Protein AF-A0A9D1HCM2-F1 (afdb_monomer_lite)

Structure (mmCIF, N/CA/C/O backbone):
data_AF-A0A9D1HCM2-F1
#
_entry.id   AF-A0A9D1HCM2-F1
#
loop_
_atom_site.group_PDB
_atom_site.id
_atom_site.type_symbol
_atom_site.label_atom_id
_atom_site.label_alt_id
_atom_site.label_comp_id
_atom_site.label_asym_id
_atom_site.label_entity_id
_atom_site.label_seq_id
_atom_site.pdbx_PDB_ins_code
_atom_site.Cartn_x
_atom_site.Cartn_y
_atom_site.Cartn_z
_atom_site.occupancy
_atom_site.B_iso_or_equiv
_atom_site.auth_seq_id
_atom_site.auth_comp_id
_atom_site.auth_asym_id
_atom_site.auth_atom_id
_atom_site.pdbx_PDB_model_num
ATOM 1 N N . LEU A 1 1 ? 2.319 -46.408 23.950 1.00 50.16 1 LEU A N 1
ATOM 2 C CA . LEU A 1 1 ? 2.926 -45.107 23.582 1.00 50.16 1 LEU A CA 1
ATOM 3 C C . LEU A 1 1 ? 2.874 -44.961 22.065 1.00 50.16 1 LEU A C 1
ATOM 5 O O . LEU A 1 1 ? 3.369 -45.848 21.384 1.00 50.16 1 LEU A O 1
ATOM 9 N N . GLY A 1 2 ? 2.248 -43.904 21.542 1.00 68.56 2 GLY A N 1
ATOM 10 C CA . GLY A 1 2 ? 2.182 -43.643 20.098 1.00 68.56 2 GLY A CA 1
ATOM 11 C C . GLY A 1 2 ? 3.423 -42.902 19.593 1.00 68.56 2 GLY A C 1
ATOM 12 O O . GLY A 1 2 ? 3.904 -41.981 20.250 1.00 68.56 2 GLY A O 1
ATOM 13 N N . TYR A 1 3 ? 3.945 -43.305 18.435 1.00 71.31 3 TYR A N 1
ATOM 14 C CA . TYR A 1 3 ? 5.048 -42.627 17.755 1.00 71.31 3 TYR A CA 1
ATOM 15 C C . TYR A 1 3 ? 4.505 -41.411 16.993 1.00 71.31 3 TYR A C 1
ATOM 17 O O . TYR A 1 3 ? 3.737 -41.570 16.046 1.00 71.31 3 TYR A O 1
ATOM 25 N N . LEU A 1 4 ? 4.888 -40.196 17.400 1.00 71.75 4 LEU A N 1
ATOM 26 C CA . LEU A 1 4 ? 4.593 -38.984 16.636 1.00 71.75 4 LEU A CA 1
ATOM 27 C C . LEU A 1 4 ? 5.603 -38.894 15.477 1.00 71.75 4 LEU A C 1
ATOM 29 O O . LEU A 1 4 ? 6.801 -38.754 15.748 1.00 71.75 4 LEU A O 1
ATOM 33 N N . PRO A 1 5 ? 5.178 -38.982 14.202 1.00 68.19 5 PRO A N 1
ATOM 34 C CA . PRO A 1 5 ? 6.097 -38.867 13.079 1.00 68.19 5 PRO A CA 1
ATOM 35 C C . PRO A 1 5 ? 6.820 -37.520 13.154 1.00 68.19 5 PRO A C 1
ATOM 37 O O . PRO A 1 5 ? 6.193 -36.459 13.168 1.00 68.19 5 PRO A O 1
ATOM 40 N N . LYS A 1 6 ? 8.156 -37.562 13.243 1.00 65.56 6 LYS A N 1
ATOM 41 C CA . LYS A 1 6 ? 8.997 -36.361 13.262 1.00 65.56 6 LYS A CA 1
ATOM 42 C C . LYS A 1 6 ? 8.768 -35.614 11.951 1.00 65.56 6 LYS A C 1
ATOM 44 O O . LYS A 1 6 ? 9.211 -36.066 10.898 1.00 65.56 6 LYS A O 1
ATOM 49 N N . GLY A 1 7 ? 8.030 -34.505 12.033 1.00 62.00 7 GLY A N 1
ATOM 50 C CA . GLY A 1 7 ? 7.625 -33.702 10.886 1.00 62.00 7 GLY A CA 1
ATOM 51 C C . GLY A 1 7 ? 8.799 -33.427 9.952 1.00 62.00 7 GLY A C 1
ATOM 52 O O . GLY A 1 7 ? 9.907 -33.121 10.400 1.00 62.00 7 GLY A O 1
ATOM 53 N N . THR A 1 8 ? 8.554 -33.567 8.650 1.00 65.06 8 THR A N 1
ATOM 54 C CA . THR A 1 8 ? 9.512 -33.264 7.582 1.00 65.06 8 THR A CA 1
ATOM 55 C C . THR A 1 8 ? 10.259 -31.971 7.904 1.00 65.06 8 THR A C 1
ATOM 57 O O . THR A 1 8 ? 9.619 -30.929 8.083 1.00 65.06 8 THR A O 1
ATOM 60 N N . LYS A 1 9 ? 11.597 -32.018 7.989 1.00 68.56 9 LYS A N 1
ATOM 61 C CA . LYS A 1 9 ? 12.428 -30.821 8.177 1.00 68.56 9 LYS A CA 1
ATOM 62 C C . LYS A 1 9 ? 12.146 -29.863 7.016 1.00 68.56 9 LYS A C 1
ATOM 64 O O . LYS A 1 9 ? 12.679 -30.054 5.924 1.00 68.56 9 LYS A O 1
ATOM 69 N N . ARG A 1 10 ? 11.290 -28.857 7.228 1.00 69.56 10 ARG A N 1
ATOM 70 C CA . ARG A 1 10 ? 11.060 -27.792 6.246 1.00 69.56 10 ARG A CA 1
ATOM 71 C C . ARG A 1 10 ? 12.404 -27.117 5.997 1.00 69.56 10 ARG A C 1
ATOM 73 O O . ARG A 1 10 ? 12.956 -26.499 6.903 1.00 69.56 10 ARG A O 1
ATOM 80 N N . ARG A 1 11 ? 12.945 -27.268 4.789 1.00 72.62 11 ARG A N 1
ATOM 81 C CA . ARG A 1 11 ? 14.130 -26.523 4.365 1.00 72.62 11 ARG A CA 1
ATOM 82 C C . ARG A 1 11 ? 13.658 -25.119 3.987 1.00 72.62 11 ARG A C 1
ATOM 84 O O . ARG A 1 11 ? 12.835 -25.006 3.079 1.00 72.62 11 ARG A O 1
ATOM 91 N N . PRO A 1 12 ? 14.082 -24.065 4.699 1.00 79.12 12 PRO A N 1
ATOM 92 C CA . PRO A 1 12 ? 13.717 -22.712 4.311 1.00 79.12 12 PRO A CA 1
ATOM 93 C C . PRO A 1 12 ? 14.314 -22.392 2.935 1.00 79.12 12 PRO A C 1
ATOM 95 O O . PRO A 1 12 ? 15.379 -22.898 2.586 1.00 79.12 12 PRO A O 1
ATOM 98 N N . LEU A 1 13 ? 13.639 -21.529 2.171 1.00 85.81 13 LEU A N 1
ATOM 99 C CA . LEU A 1 13 ? 14.184 -20.982 0.926 1.00 85.81 13 LEU A CA 1
ATOM 100 C C . LEU A 1 13 ? 15.538 -20.296 1.184 1.00 85.81 13 LEU A C 1
ATOM 102 O O . LEU A 1 13 ? 15.731 -19.694 2.251 1.00 85.81 13 LEU A O 1
ATOM 106 N N . SER A 1 14 ? 16.444 -20.357 0.202 1.00 91.25 14 SER A N 1
ATOM 107 C CA . SER A 1 14 ? 17.706 -19.609 0.241 1.00 91.25 14 SER A CA 1
ATOM 108 C C . SER A 1 14 ? 17.443 -18.095 0.316 1.00 91.25 14 SER A C 1
ATOM 110 O O . SER A 1 14 ? 16.355 -17.645 -0.065 1.00 91.25 14 SER A O 1
ATOM 112 N N . PRO A 1 15 ? 18.398 -17.291 0.824 1.00 93.81 15 PRO A N 1
ATOM 113 C CA . PRO A 1 15 ? 18.263 -15.834 0.865 1.00 93.81 15 PRO A CA 1
ATOM 114 C C . PRO A 1 15 ? 17.874 -15.225 -0.491 1.00 93.81 15 PRO A C 1
ATOM 116 O O . PRO A 1 15 ? 16.867 -14.516 -0.557 1.00 93.81 15 PRO A O 1
ATOM 119 N N . ASP A 1 16 ? 18.576 -15.608 -1.560 1.00 94.06 16 ASP A N 1
ATOM 120 C CA . ASP A 1 16 ? 18.334 -15.125 -2.927 1.00 94.06 16 ASP A CA 1
ATOM 121 C C . ASP A 1 16 ? 16.929 -15.486 -3.414 1.00 94.06 16 ASP A C 1
ATOM 123 O O . ASP A 1 16 ? 16.197 -14.654 -3.948 1.00 94.06 16 ASP A O 1
ATOM 127 N N . MET A 1 17 ? 16.488 -16.719 -3.147 1.00 93.69 17 MET A N 1
ATOM 128 C CA . MET A 1 17 ? 15.160 -17.176 -3.551 1.00 93.69 17 MET A CA 1
ATOM 129 C C . M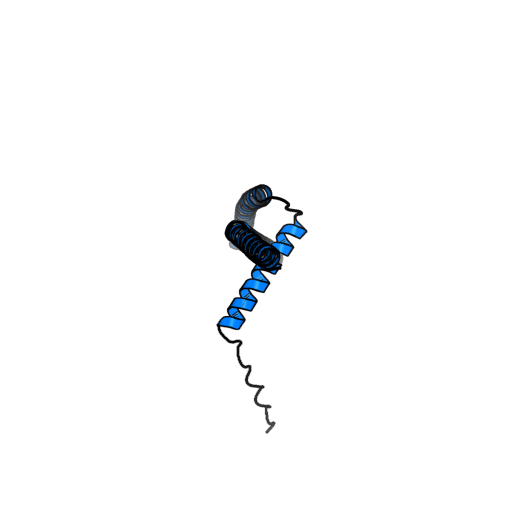ET A 1 17 ? 14.047 -16.436 -2.797 1.00 93.69 17 MET A C 1
ATOM 131 O O . MET A 1 17 ? 13.007 -16.112 -3.369 1.00 93.69 17 MET A O 1
ATOM 135 N N . LYS A 1 18 ? 14.260 -16.105 -1.516 1.00 94.12 18 LYS A N 1
ATOM 136 C CA . LYS A 1 18 ? 13.321 -15.263 -0.754 1.00 94.12 18 LYS A CA 1
ATOM 137 C C . LYS A 1 18 ? 13.247 -13.846 -1.307 1.00 94.12 18 LYS A C 1
ATOM 139 O O . LYS A 1 18 ? 12.205 -13.208 -1.181 1.00 94.12 18 LYS A O 1
ATOM 144 N N . GLU A 1 19 ? 14.351 -13.308 -1.807 1.00 95.38 19 GLU A N 1
ATOM 145 C CA . GLU A 1 19 ? 14.385 -11.976 -2.407 1.00 95.38 19 GLU A CA 1
ATOM 146 C C . GLU A 1 19 ? 13.686 -11.951 -3.765 1.00 95.38 19 GLU A C 1
ATOM 148 O O . GLU A 1 19 ? 12.816 -11.106 -3.978 1.00 95.38 19 GLU A O 1
ATOM 153 N N . ALA A 1 20 ? 13.954 -12.942 -4.618 1.00 95.38 20 ALA A N 1
ATOM 154 C CA . ALA A 1 20 ? 13.233 -13.131 -5.873 1.00 95.38 20 ALA A CA 1
ATOM 155 C C . ALA A 1 20 ? 11.718 -13.240 -5.637 1.00 95.38 20 ALA A C 1
ATOM 157 O O . ALA A 1 20 ? 10.935 -12.542 -6.282 1.00 95.38 20 ALA A O 1
ATOM 158 N N . TRP A 1 21 ? 11.298 -14.033 -4.644 1.00 95.44 21 TRP A N 1
ATOM 159 C CA . TRP A 1 21 ? 9.885 -14.149 -4.277 1.00 95.44 21 TRP A CA 1
ATOM 160 C C . TRP A 1 21 ? 9.283 -12.819 -3.801 1.00 95.44 21 TRP A C 1
ATOM 162 O O . TRP A 1 21 ? 8.188 -12.449 -4.217 1.00 95.44 21 TRP A O 1
ATOM 172 N N . ARG A 1 22 ? 10.008 -12.057 -2.968 1.00 95.06 22 ARG A N 1
ATOM 173 C CA . ARG A 1 22 ? 9.581 -10.717 -2.525 1.00 95.06 22 ARG A CA 1
ATOM 174 C C . ARG A 1 22 ? 9.411 -9.753 -3.699 1.00 95.06 22 ARG A C 1
ATOM 176 O O . ARG A 1 22 ? 8.456 -8.978 -3.695 1.00 95.06 22 ARG A O 1
ATOM 183 N N . ARG A 1 23 ? 10.302 -9.810 -4.695 1.00 94.50 23 ARG A N 1
ATOM 184 C CA . ARG A 1 23 ? 10.201 -8.999 -5.918 1.00 94.50 23 ARG A CA 1
ATOM 185 C C . ARG A 1 23 ? 8.947 -9.363 -6.711 1.00 94.50 23 ARG A C 1
ATOM 187 O O . ARG A 1 23 ? 8.189 -8.467 -7.064 1.00 94.50 23 ARG A O 1
ATOM 194 N N . ILE A 1 24 ? 8.691 -10.657 -6.916 1.00 96.44 24 ILE A N 1
ATOM 195 C CA . ILE A 1 24 ? 7.494 -11.147 -7.621 1.00 96.44 24 ILE A CA 1
ATOM 196 C C . ILE A 1 24 ? 6.215 -10.698 -6.911 1.00 96.44 24 IL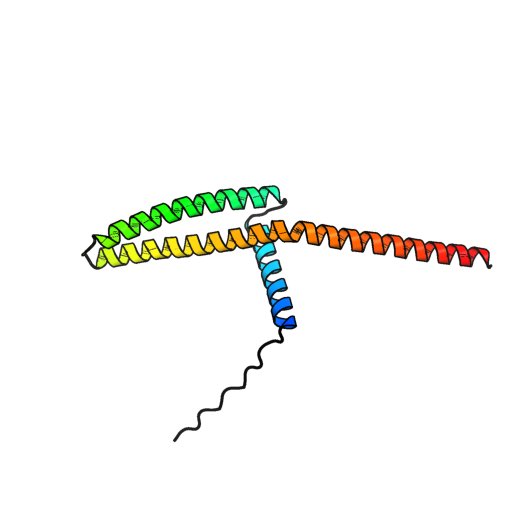E A C 1
ATOM 198 O O . ILE A 1 24 ? 5.305 -10.184 -7.563 1.00 96.44 24 ILE A O 1
ATOM 202 N N . GLU A 1 25 ? 6.142 -10.853 -5.587 1.00 96.38 25 GLU A N 1
ATOM 203 C CA . GLU A 1 25 ? 4.957 -10.449 -4.824 1.00 96.38 25 GLU A CA 1
ATOM 204 C C . GLU A 1 25 ? 4.744 -8.933 -4.906 1.00 96.38 25 GLU A C 1
ATOM 206 O O . GLU A 1 25 ? 3.641 -8.491 -5.216 1.00 96.38 25 GLU A O 1
ATOM 211 N N . ARG A 1 26 ? 5.806 -8.131 -4.726 1.00 95.81 26 ARG A N 1
ATOM 212 C CA . ARG A 1 26 ? 5.737 -6.665 -4.853 1.00 95.81 26 ARG A CA 1
ATOM 213 C C . ARG A 1 26 ? 5.206 -6.256 -6.226 1.00 95.81 26 ARG A C 1
ATOM 215 O O . ARG A 1 26 ? 4.246 -5.494 -6.292 1.00 95.81 26 ARG A O 1
ATOM 222 N N . THR A 1 27 ? 5.778 -6.785 -7.307 1.00 95.94 27 THR A N 1
ATOM 223 C CA . THR A 1 27 ? 5.329 -6.473 -8.673 1.00 95.94 27 THR A CA 1
ATOM 224 C C . THR A 1 27 ? 3.887 -6.927 -8.911 1.00 95.94 27 THR A C 1
ATOM 226 O O . THR A 1 27 ? 3.097 -6.197 -9.505 1.00 95.94 27 THR A O 1
ATOM 229 N N . SER A 1 28 ? 3.497 -8.088 -8.383 1.00 97.62 28 SER A N 1
ATOM 230 C CA . SER A 1 28 ? 2.120 -8.585 -8.481 1.00 97.62 28 SER A CA 1
ATOM 231 C C . SER A 1 28 ? 1.125 -7.673 -7.759 1.00 97.62 28 SER A C 1
ATOM 233 O O . SER A 1 28 ? 0.057 -7.376 -8.292 1.00 97.62 28 SER A O 1
ATOM 235 N N . GLU A 1 29 ? 1.460 -7.200 -6.558 1.00 97.50 29 GLU A N 1
ATOM 236 C CA . GLU A 1 29 ? 0.628 -6.253 -5.811 1.00 97.50 29 GLU A CA 1
ATOM 237 C C . GLU A 1 29 ? 0.491 -4.913 -6.539 1.00 97.50 29 GLU A C 1
ATOM 239 O O . GLU A 1 29 ? -0.610 -4.369 -6.607 1.00 97.50 29 GLU A O 1
ATOM 244 N N . GLN A 1 30 ? 1.575 -4.409 -7.129 1.00 97.38 30 GLN A N 1
ATOM 245 C CA . GLN A 1 30 ? 1.562 -3.182 -7.926 1.00 97.38 30 GLN A CA 1
ATOM 246 C C . GLN A 1 30 ? 0.643 -3.302 -9.141 1.00 97.38 30 GLN A C 1
ATOM 248 O O . GLN A 1 30 ? -0.213 -2.445 -9.348 1.00 97.38 30 GLN A O 1
ATOM 253 N N . ILE A 1 31 ? 0.755 -4.394 -9.903 1.00 96.62 31 ILE A N 1
ATOM 254 C CA . ILE A 1 31 ? -0.108 -4.653 -11.064 1.00 96.62 31 ILE A CA 1
ATOM 255 C C . ILE A 1 31 ? -1.575 -4.757 -10.635 1.00 96.62 31 ILE A C 1
ATOM 257 O O . ILE A 1 31 ? -2.449 -4.170 -11.273 1.00 96.62 31 ILE A O 1
ATOM 261 N N . ARG A 1 32 ? -1.861 -5.455 -9.527 1.00 97.62 32 ARG A N 1
ATOM 262 C CA . ARG A 1 32 ? -3.223 -5.550 -8.977 1.00 97.62 32 ARG A CA 1
ATOM 263 C C . ARG A 1 32 ? -3.778 -4.180 -8.593 1.00 97.62 32 ARG A C 1
ATOM 265 O O . ARG A 1 32 ? -4.946 -3.927 -8.869 1.00 97.62 32 ARG A O 1
ATOM 272 N N . LEU A 1 33 ? -2.971 -3.311 -7.982 1.00 97.50 33 LEU A N 1
ATOM 273 C CA . LEU A 1 33 ? -3.382 -1.951 -7.623 1.00 97.50 33 LEU A CA 1
ATOM 274 C C . LEU A 1 33 ? -3.720 -1.130 -8.874 1.00 97.50 33 LEU A C 1
ATOM 276 O O . LEU A 1 33 ? -4.807 -0.561 -8.954 1.00 97.50 33 LEU A O 1
ATOM 280 N N . LEU A 1 34 ? -2.814 -1.113 -9.859 1.00 96.69 34 LEU A N 1
ATOM 281 C CA . LEU A 1 34 ? -3.009 -0.404 -11.128 1.00 96.69 34 LEU A CA 1
ATOM 282 C C . LEU A 1 34 ? -4.280 -0.876 -11.838 1.00 96.69 34 LEU A C 1
ATOM 284 O O . LEU A 1 34 ? -5.092 -0.056 -12.254 1.00 96.69 34 LEU A O 1
ATOM 288 N N . SER A 1 35 ? -4.483 -2.193 -11.916 1.00 97.12 35 SER A N 1
ATOM 289 C CA . SER A 1 35 ? -5.657 -2.795 -12.551 1.00 97.12 35 SER A CA 1
ATOM 290 C C . SER A 1 35 ? -6.952 -2.488 -11.796 1.00 97.12 35 SER A C 1
ATOM 292 O O . SER A 1 35 ? -7.937 -2.105 -12.420 1.00 97.12 35 SER A O 1
ATOM 294 N N . ARG A 1 36 ? -6.954 -2.602 -10.461 1.00 96.62 36 ARG A N 1
ATOM 295 C CA . ARG A 1 36 ? -8.138 -2.356 -9.623 1.00 96.62 36 ARG A CA 1
ATOM 296 C C . ARG A 1 36 ? -8.682 -0.938 -9.788 1.00 96.62 36 ARG A C 1
ATOM 298 O O . ARG A 1 36 ? -9.896 -0.761 -9.781 1.00 96.62 36 ARG A O 1
ATOM 305 N N . TYR A 1 37 ? -7.797 0.049 -9.888 1.00 95.94 37 TYR A N 1
ATOM 306 C CA . TYR A 1 37 ? -8.177 1.460 -9.971 1.00 95.94 37 TYR A CA 1
ATOM 307 C C . TYR A 1 37 ? -8.075 2.050 -11.384 1.00 95.94 37 TYR A C 1
ATOM 309 O O . TYR A 1 37 ? -8.411 3.216 -11.573 1.00 95.94 37 TYR A O 1
ATOM 317 N N . GLY A 1 38 ? -7.637 1.265 -12.373 1.00 95.19 38 GLY A N 1
ATOM 318 C CA . GLY A 1 38 ? -7.506 1.706 -13.764 1.00 95.19 38 GLY A CA 1
ATOM 319 C C . GLY A 1 38 ? -6.474 2.819 -13.960 1.00 95.19 38 GLY A C 1
ATOM 320 O O . GLY A 1 38 ? -6.691 3.723 -14.765 1.00 95.19 38 GLY A O 1
ATOM 321 N N . PHE A 1 39 ? -5.375 2.798 -13.204 1.00 95.06 39 PHE A N 1
ATOM 322 C CA . PHE A 1 39 ? -4.341 3.828 -13.307 1.00 95.06 39 PHE A CA 1
ATOM 323 C C . PHE A 1 39 ? -3.505 3.644 -14.577 1.00 95.06 39 PHE A C 1
ATOM 325 O O . PHE A 1 39 ? -2.869 2.607 -14.758 1.00 95.06 39 PHE A O 1
ATOM 332 N N . ASN A 1 40 ? -3.461 4.684 -15.413 1.00 91.50 40 ASN A N 1
ATOM 333 C CA . ASN A 1 40 ? -2.682 4.701 -16.659 1.00 91.50 40 ASN A CA 1
ATOM 334 C C . ASN A 1 40 ? -1.423 5.581 -16.570 1.00 91.50 40 ASN A C 1
ATOM 336 O O . ASN A 1 40 ? -0.557 5.527 -17.441 1.00 91.50 40 ASN A O 1
ATOM 340 N N . ASP A 1 41 ? -1.313 6.397 -15.525 1.00 94.38 41 ASP A N 1
ATOM 341 C CA . ASP A 1 41 ? -0.271 7.400 -15.347 1.00 94.38 41 ASP A CA 1
ATOM 342 C C . ASP A 1 41 ? 0.140 7.531 -13.873 1.00 94.38 41 ASP A C 1
ATOM 344 O O . ASP A 1 41 ? -0.612 7.196 -12.955 1.00 94.38 41 ASP A O 1
ATOM 348 N N . LEU A 1 42 ? 1.353 8.042 -13.643 1.00 95.50 42 LEU A N 1
ATOM 349 C CA . LEU A 1 42 ? 1.903 8.196 -12.292 1.00 95.50 42 LEU A CA 1
ATOM 350 C C . LEU A 1 42 ? 1.191 9.288 -11.484 1.00 95.50 42 LEU A C 1
ATOM 352 O O . LEU A 1 42 ? 1.048 9.138 -10.273 1.00 95.50 42 LEU A O 1
ATOM 356 N N . ALA A 1 43 ? 0.684 10.340 -12.133 1.00 96.56 43 ALA A N 1
ATOM 357 C CA . ALA A 1 43 ? -0.011 11.418 -11.435 1.00 96.56 43 ALA A CA 1
ATOM 358 C C . ALA A 1 43 ? -1.342 10.935 -10.835 1.00 96.56 43 ALA A C 1
ATOM 360 O O . ALA A 1 43 ? -1.715 11.342 -9.734 1.00 96.56 43 ALA A O 1
ATOM 361 N N . SER A 1 44 ? -2.044 10.017 -11.504 1.00 97.06 44 SER A N 1
ATOM 362 C CA . SER A 1 44 ? -3.213 9.339 -10.929 1.00 97.06 44 SER A CA 1
ATOM 363 C C . SER A 1 44 ? -2.867 8.529 -9.676 1.00 97.06 44 SER A C 1
ATOM 365 O O . SER A 1 44 ? -3.619 8.566 -8.700 1.00 97.06 44 SER A O 1
ATOM 367 N N . VAL A 1 45 ? -1.712 7.856 -9.657 1.00 97.56 45 VAL A N 1
ATOM 368 C CA . VAL A 1 45 ? -1.232 7.118 -8.475 1.00 97.56 45 VAL A CA 1
ATOM 369 C C . VAL A 1 45 ? -0.897 8.076 -7.326 1.00 97.56 45 VAL A C 1
ATOM 371 O O . VAL A 1 45 ? -1.267 7.816 -6.182 1.00 97.56 45 VAL A O 1
ATOM 374 N N . GLU A 1 46 ? -0.257 9.210 -7.611 1.00 97.81 46 GLU A N 1
ATOM 375 C CA . GLU A 1 46 ? 0.032 10.248 -6.610 1.00 97.81 46 GLU A CA 1
ATOM 376 C C . GLU A 1 46 ? -1.248 10.830 -6.001 1.00 97.81 46 GLU A C 1
ATOM 378 O O . GLU A 1 46 ? -1.392 10.873 -4.777 1.00 97.81 46 GLU A O 1
ATOM 383 N N . LYS A 1 47 ? -2.222 11.205 -6.840 1.00 97.81 47 LYS A N 1
ATOM 384 C CA . LYS A 1 47 ? -3.537 11.688 -6.384 1.00 97.81 47 LYS A CA 1
ATOM 385 C C . LYS A 1 47 ? -4.250 10.652 -5.521 1.00 97.81 47 LYS A C 1
ATOM 387 O O . LYS A 1 47 ? -4.847 11.001 -4.501 1.00 97.81 47 LYS A O 1
ATOM 392 N N . PHE A 1 48 ? -4.171 9.378 -5.904 1.00 97.94 48 PHE A N 1
ATOM 393 C CA . PHE A 1 48 ? -4.716 8.288 -5.106 1.00 97.94 48 PHE A CA 1
ATOM 394 C C . PHE A 1 48 ? -4.078 8.236 -3.717 1.00 97.94 48 PHE A C 1
ATOM 396 O O . PHE A 1 48 ? -4.818 8.194 -2.735 1.00 97.94 48 PHE A O 1
ATOM 403 N N . ILE A 1 49 ? -2.745 8.295 -3.624 1.00 98.12 49 ILE A N 1
ATOM 404 C CA . ILE A 1 49 ? -2.021 8.276 -2.344 1.00 98.12 49 ILE A CA 1
ATOM 405 C C . ILE A 1 49 ? -2.487 9.418 -1.441 1.00 98.12 49 ILE A C 1
ATOM 407 O O . ILE A 1 49 ? -2.860 9.154 -0.300 1.00 98.12 49 ILE A O 1
ATOM 411 N N . VAL A 1 50 ? -2.546 10.649 -1.961 1.00 98.12 50 VAL A N 1
ATOM 412 C CA . VAL A 1 50 ? -3.017 11.823 -1.204 1.00 98.12 50 VAL A CA 1
ATOM 413 C C . VAL A 1 50 ? -4.439 11.593 -0.685 1.00 98.12 50 VAL A C 1
ATOM 415 O O . VAL A 1 50 ? -4.691 11.681 0.515 1.00 98.12 50 VAL A O 1
ATOM 418 N N . SER A 1 51 ? -5.357 11.178 -1.563 1.00 97.75 51 SER A N 1
ATOM 419 C CA . SER A 1 51 ? -6.749 10.917 -1.175 1.00 97.75 51 SER A CA 1
ATOM 420 C C . SER A 1 51 ? -6.894 9.776 -0.156 1.00 97.75 51 SER A C 1
ATOM 422 O O . SER A 1 51 ? -7.822 9.761 0.655 1.00 97.75 51 SER A O 1
ATOM 424 N N . ALA A 1 52 ? -6.004 8.784 -0.205 1.00 97.56 52 ALA A N 1
ATOM 425 C CA . ALA A 1 52 ? -6.001 7.654 0.709 1.00 97.56 52 ALA A CA 1
ATOM 426 C C . ALA A 1 52 ? -5.431 8.044 2.081 1.00 97.56 52 ALA A C 1
ATOM 428 O O . ALA A 1 52 ? -5.959 7.584 3.095 1.00 97.56 52 ALA A O 1
ATOM 429 N N . ASP A 1 53 ? -4.419 8.913 2.126 1.00 98.00 53 ASP A N 1
ATOM 430 C CA . ASP A 1 53 ? -3.891 9.489 3.367 1.00 98.00 53 ASP A CA 1
ATOM 431 C C . ASP A 1 53 ? -4.966 10.346 4.073 1.00 98.00 53 ASP A C 1
ATOM 433 O O . ASP A 1 53 ? -5.197 10.171 5.275 1.00 98.00 53 ASP A O 1
ATOM 437 N N . ASP A 1 54 ? -5.735 11.152 3.330 1.00 98.12 54 ASP A N 1
ATOM 438 C CA . ASP A 1 54 ? -6.878 11.905 3.878 1.00 98.12 54 ASP A CA 1
ATOM 439 C C . ASP A 1 54 ? -7.950 10.975 4.472 1.00 98.12 54 ASP A C 1
ATOM 441 O O . ASP A 1 54 ? -8.453 11.187 5.583 1.00 98.12 54 ASP A O 1
ATOM 445 N N . LYS A 1 55 ? -8.270 9.879 3.769 1.00 98.06 55 LYS A N 1
ATOM 446 C CA . LYS A 1 55 ? -9.188 8.842 4.273 1.00 98.06 55 LYS A CA 1
ATOM 447 C C . LYS A 1 55 ? -8.653 8.173 5.537 1.00 98.06 55 LYS A C 1
ATOM 449 O O . LYS A 1 55 ? -9.427 7.920 6.460 1.00 98.06 55 LYS A O 1
ATOM 454 N N . ILE A 1 56 ? -7.349 7.899 5.618 1.00 98.25 56 ILE A N 1
ATOM 455 C CA . ILE A 1 56 ? -6.720 7.361 6.833 1.00 98.25 56 ILE A CA 1
ATOM 456 C C . ILE A 1 56 ? -6.884 8.336 7.999 1.00 98.25 56 ILE A C 1
ATOM 458 O O . ILE A 1 56 ? -7.219 7.895 9.104 1.00 98.25 56 ILE A O 1
ATOM 4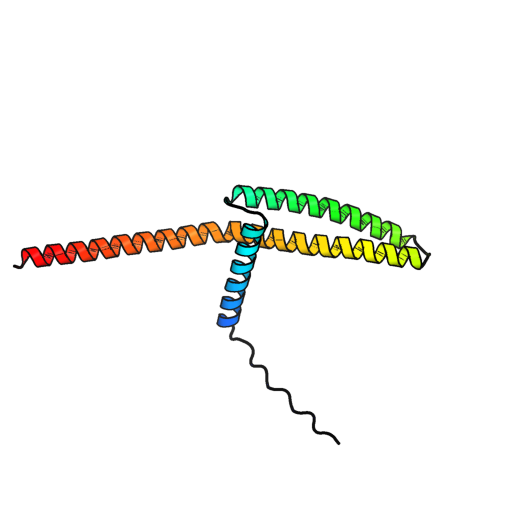62 N N . ALA A 1 57 ? -6.675 9.636 7.781 1.00 98.25 57 ALA A N 1
ATOM 463 C CA . ALA A 1 57 ? -6.847 10.649 8.817 1.00 98.25 57 ALA A CA 1
ATOM 464 C C . ALA A 1 57 ? -8.298 10.684 9.328 1.00 98.25 57 ALA A C 1
ATOM 466 O O . ALA A 1 57 ? -8.534 10.614 10.540 1.00 98.25 57 ALA A O 1
ATOM 467 N N . ALA A 1 58 ? -9.272 10.686 8.413 1.00 98.25 58 ALA A N 1
ATOM 468 C CA . ALA A 1 58 ? -10.694 10.652 8.748 1.00 98.25 58 ALA A CA 1
ATOM 469 C C . ALA A 1 58 ? -11.079 9.384 9.534 1.00 98.25 58 ALA A C 1
ATOM 471 O O . ALA A 1 58 ? -11.631 9.477 10.632 1.00 98.25 58 ALA A O 1
ATOM 472 N N . LEU A 1 59 ? -10.717 8.195 9.039 1.00 98.06 59 LEU A N 1
ATOM 473 C CA . LEU A 1 59 ? -11.015 6.919 9.705 1.00 98.06 59 LEU A CA 1
ATOM 474 C C . LEU A 1 59 ? -10.324 6.795 11.066 1.00 98.06 59 LEU A C 1
ATOM 476 O O . LEU A 1 59 ? -10.883 6.231 12.005 1.00 98.06 59 LEU A O 1
ATOM 480 N N . THR A 1 60 ? -9.117 7.345 11.204 1.00 98.00 60 THR A N 1
ATOM 481 C CA . THR A 1 60 ? -8.414 7.380 12.492 1.00 98.00 60 THR A CA 1
ATOM 482 C C . THR A 1 60 ? -9.179 8.234 13.501 1.00 98.00 60 THR A C 1
ATOM 484 O O . THR A 1 60 ? -9.318 7.827 14.656 1.00 98.00 60 THR A O 1
ATOM 487 N N . LYS A 1 61 ? -9.730 9.377 13.073 1.00 98.25 61 LYS A N 1
ATOM 488 C CA . LYS A 1 61 ? -10.575 10.231 13.917 1.00 98.25 61 LYS A CA 1
ATOM 489 C C . LYS A 1 61 ? -11.858 9.515 14.338 1.00 98.25 61 LYS A C 1
ATOM 491 O O . LYS A 1 61 ? -12.183 9.533 15.525 1.00 98.25 61 LYS A O 1
ATOM 496 N N . GLU A 1 62 ? -12.553 8.849 13.416 1.00 98.00 62 GLU A N 1
ATOM 497 C CA . GLU A 1 62 ? -13.772 8.090 13.742 1.00 98.00 62 GLU A CA 1
ATOM 498 C C . GLU A 1 62 ? -13.488 6.934 14.707 1.00 98.00 62 GLU A C 1
ATOM 500 O O . GLU A 1 62 ? -14.142 6.811 15.745 1.00 98.00 62 GLU A O 1
ATOM 505 N N . ARG A 1 63 ? -12.428 6.157 14.461 1.00 97.75 63 ARG A N 1
ATOM 506 C CA . ARG A 1 63 ? -12.014 5.080 15.368 1.00 97.75 63 ARG A CA 1
ATOM 507 C C . ARG A 1 63 ? -11.684 5.598 16.772 1.00 97.75 63 ARG A C 1
ATOM 509 O O . ARG A 1 63 ? -12.034 4.956 17.761 1.00 97.75 63 ARG A O 1
ATOM 516 N N . SER A 1 64 ? -11.054 6.768 16.885 1.00 97.56 64 SER A N 1
ATOM 517 C CA . SER A 1 64 ? -10.795 7.413 18.180 1.00 97.56 64 SER A CA 1
ATOM 518 C C . SER A 1 64 ? -12.084 7.783 18.919 1.00 97.56 64 SER A C 1
ATOM 520 O O . SER A 1 64 ? -12.158 7.613 20.137 1.00 97.56 64 SER A O 1
ATOM 522 N N . LYS A 1 65 ? -13.140 8.213 18.213 1.00 97.44 65 LYS A N 1
ATOM 523 C CA . LYS A 1 65 ? -14.455 8.434 18.838 1.00 97.44 65 LYS A CA 1
ATOM 524 C C . LYS A 1 65 ? -15.037 7.133 19.392 1.00 97.44 65 LYS A C 1
ATOM 526 O O . LYS A 1 65 ? -15.582 7.148 20.494 1.00 97.44 65 LYS A O 1
ATOM 531 N N . VAL A 1 66 ? -14.891 6.012 18.681 1.00 97.38 66 VAL A N 1
ATOM 532 C CA . VAL A 1 66 ? -15.329 4.693 19.174 1.00 97.38 66 VAL A CA 1
ATOM 533 C C . VAL A 1 66 ? -14.568 4.291 20.438 1.00 97.38 66 VAL A C 1
ATOM 535 O O . VAL A 1 66 ? -15.192 3.868 21.409 1.00 97.38 66 VAL A O 1
ATOM 538 N N . TYR A 1 67 ? -13.248 4.496 20.487 1.00 96.50 67 TYR A N 1
ATOM 539 C CA . TYR A 1 67 ? -12.469 4.268 21.712 1.00 96.50 67 TYR A CA 1
ATOM 540 C C . TYR A 1 67 ? -12.962 5.119 22.889 1.00 96.50 67 TYR A C 1
ATOM 542 O O . TYR A 1 67 ? -13.098 4.609 24.003 1.00 96.50 67 TYR A O 1
ATOM 550 N N . ASN A 1 68 ? -13.281 6.393 22.648 1.00 96.56 68 ASN A N 1
ATOM 551 C CA . ASN A 1 68 ? -13.820 7.276 23.683 1.00 96.56 68 ASN A CA 1
ATOM 552 C C . ASN A 1 68 ? -15.177 6.789 24.213 1.00 96.56 68 ASN A C 1
ATOM 554 O O . ASN A 1 68 ? -15.405 6.842 25.421 1.00 96.56 68 ASN A O 1
ATOM 558 N N . LYS A 1 69 ? -16.053 6.283 23.333 1.00 95.81 69 LYS A N 1
ATOM 559 C CA . LYS A 1 69 ? -17.329 5.662 23.725 1.00 95.81 69 LYS A CA 1
ATOM 560 C C . LYS A 1 69 ? -17.097 4.398 24.557 1.00 95.81 69 LYS A C 1
ATOM 562 O O . LYS A 1 69 ? -17.660 4.280 25.640 1.00 95.81 69 LYS A O 1
ATOM 567 N N . LEU A 1 70 ? -16.216 3.502 24.099 1.00 96.06 70 LEU A N 1
ATOM 568 C CA . LEU A 1 70 ? -15.865 2.262 24.805 1.00 96.06 70 LEU A CA 1
ATOM 569 C C . LEU A 1 70 ? -15.355 2.521 26.226 1.00 96.06 70 LEU A C 1
ATOM 571 O O . LEU A 1 70 ? -15.705 1.781 27.136 1.00 96.06 70 LEU A O 1
ATOM 575 N N . ARG A 1 71 ? -14.572 3.586 26.438 1.00 94.19 71 ARG A N 1
ATOM 576 C CA . ARG A 1 71 ? -14.012 3.924 27.757 1.00 94.19 71 ARG A CA 1
ATOM 577 C C . ARG A 1 71 ? -15.076 4.226 28.822 1.00 94.19 71 ARG A C 1
ATOM 579 O O . ARG A 1 71 ? -14.776 4.131 30.006 1.00 94.19 71 ARG A O 1
ATOM 586 N N . ARG A 1 72 ? -16.281 4.635 28.416 1.00 92.31 72 ARG A N 1
ATOM 587 C CA . ARG A 1 72 ? -17.372 5.051 29.317 1.00 92.31 72 ARG A CA 1
ATOM 588 C C . ARG A 1 72 ? -18.562 4.090 29.309 1.00 92.31 72 ARG A C 1
ATOM 590 O O . ARG A 1 72 ? -19.544 4.344 29.996 1.00 92.31 72 ARG A O 1
ATOM 597 N N . CYS A 1 73 ? -18.509 3.047 28.489 1.00 93.12 73 CYS A N 1
ATOM 598 C CA . CYS A 1 73 ? -19.618 2.136 28.275 1.00 93.12 73 CYS A CA 1
ATOM 599 C C . CYS A 1 73 ? -19.522 0.950 29.241 1.00 93.12 73 CYS A C 1
ATOM 601 O O . CYS A 1 73 ? -18.462 0.339 29.351 1.00 93.12 73 CYS A O 1
ATOM 603 N N . THR A 1 74 ? -20.627 0.633 29.916 1.00 93.25 74 THR A N 1
ATOM 604 C CA . THR A 1 74 ? -20.714 -0.473 30.889 1.00 93.25 74 THR A CA 1
ATOM 605 C C . THR A 1 74 ? -21.627 -1.596 30.398 1.00 93.25 74 THR A C 1
ATOM 607 O O . THR A 1 74 ? -21.517 -2.725 30.864 1.00 93.25 74 THR A O 1
ATOM 610 N N . ASP A 1 75 ? -22.516 -1.300 29.448 1.00 95.94 75 ASP A N 1
ATOM 611 C CA . ASP A 1 75 ? -23.470 -2.268 28.919 1.00 95.94 75 ASP A CA 1
ATOM 612 C C . ASP A 1 75 ? -22.779 -3.275 27.964 1.00 95.94 75 ASP A C 1
ATOM 614 O O . ASP A 1 75 ? -22.148 -2.864 26.984 1.00 95.94 75 ASP A O 1
ATOM 618 N N . PRO A 1 76 ? -22.864 -4.595 28.225 1.00 94.56 76 PRO A N 1
ATOM 619 C CA . PRO A 1 76 ? -22.145 -5.606 27.446 1.00 94.56 76 PRO A CA 1
ATOM 620 C C . PRO A 1 76 ? -22.500 -5.637 25.953 1.00 94.56 76 PRO A C 1
ATOM 622 O O . PRO A 1 76 ? -21.607 -5.807 25.112 1.00 94.56 76 PRO A O 1
ATOM 625 N N . ASP A 1 77 ? -23.773 -5.443 25.606 1.00 94.94 77 ASP A N 1
ATOM 626 C CA . ASP A 1 77 ? -24.246 -5.529 24.222 1.00 94.94 77 ASP A CA 1
ATOM 627 C C . ASP A 1 77 ? -23.732 -4.355 23.385 1.00 94.94 77 ASP A C 1
ATOM 629 O O . ASP A 1 77 ? -23.220 -4.528 22.271 1.00 94.94 77 ASP A O 1
ATOM 633 N N . THR A 1 78 ? -23.797 -3.144 23.935 1.00 94.31 78 THR A N 1
ATOM 634 C CA . THR A 1 78 ? -23.230 -1.952 23.298 1.00 94.31 78 THR A CA 1
ATOM 635 C C . THR A 1 78 ? -21.704 -2.007 23.220 1.00 94.31 78 THR A C 1
ATOM 637 O O . THR A 1 78 ? -21.150 -1.634 22.182 1.00 94.31 78 THR A O 1
ATOM 640 N N . ILE A 1 79 ? -21.008 -2.551 24.227 1.00 96.44 79 ILE A N 1
ATOM 641 C CA . ILE A 1 79 ? -19.557 -2.805 24.157 1.00 96.44 79 ILE A CA 1
ATOM 642 C C . ILE A 1 79 ? -19.220 -3.725 22.980 1.00 96.44 79 ILE A C 1
ATOM 644 O O . ILE A 1 79 ? -18.281 -3.441 22.229 1.00 96.44 79 ILE A O 1
ATOM 648 N N . SER A 1 80 ? -19.963 -4.821 22.809 1.00 96.94 80 SER A N 1
ATOM 649 C CA . SER A 1 80 ? -19.752 -5.771 21.711 1.00 96.94 80 SER A CA 1
ATOM 650 C C . SER A 1 80 ? -19.901 -5.090 20.346 1.00 96.94 80 SER A C 1
ATOM 652 O O . SER A 1 80 ? -19.005 -5.168 19.501 1.00 96.94 80 SER A O 1
ATOM 654 N N . ARG A 1 81 ? -20.974 -4.307 20.160 1.00 96.75 81 ARG A N 1
ATOM 655 C CA . ARG A 1 81 ? -21.208 -3.539 18.924 1.00 96.75 81 ARG A CA 1
ATOM 656 C C . ARG A 1 81 ? -20.086 -2.540 18.635 1.00 96.75 81 ARG A C 1
ATOM 658 O O . ARG A 1 81 ? -19.586 -2.495 17.513 1.00 96.75 81 ARG A O 1
ATOM 665 N N . LEU A 1 82 ? -19.646 -1.782 19.640 1.00 97.38 82 LEU A N 1
ATOM 666 C CA . LEU A 1 82 ? -18.563 -0.804 19.490 1.00 97.38 82 LEU A CA 1
ATOM 667 C C . LEU A 1 82 ? -17.208 -1.464 19.180 1.00 97.38 82 LEU A C 1
ATOM 669 O O . LEU A 1 82 ? -16.407 -0.898 18.436 1.00 97.38 82 LEU A O 1
ATOM 673 N N . LYS A 1 83 ? -16.931 -2.660 19.718 1.00 97.12 83 LYS A N 1
ATOM 674 C CA . LYS A 1 83 ? -15.728 -3.432 19.356 1.00 97.12 83 LYS A CA 1
ATOM 675 C C . LYS A 1 83 ? -15.754 -3.844 17.885 1.00 97.12 83 LYS A C 1
ATOM 677 O O . LYS A 1 83 ? -14.765 -3.618 17.194 1.00 97.12 83 LYS A O 1
ATOM 682 N N . ASN A 1 84 ? -16.887 -4.347 17.400 1.00 97.44 84 ASN A N 1
ATOM 683 C CA . ASN A 1 84 ? -17.047 -4.702 15.988 1.00 97.44 84 ASN A CA 1
ATOM 684 C C . ASN A 1 84 ? -16.874 -3.475 15.077 1.00 97.44 84 ASN A C 1
ATOM 686 O O . ASN A 1 84 ? -16.176 -3.544 14.066 1.00 97.44 84 ASN A O 1
ATOM 690 N N . GLU A 1 85 ? -17.436 -2.325 15.465 1.00 97.50 85 GLU A N 1
ATOM 691 C CA . GLU A 1 85 ? -17.254 -1.065 14.735 1.00 97.50 85 GLU A CA 1
ATOM 692 C C . GLU A 1 85 ? -15.767 -0.657 14.681 1.00 97.50 85 GLU A C 1
ATOM 694 O O . GLU A 1 85 ? -15.219 -0.412 13.603 1.00 97.50 85 GLU A O 1
ATOM 699 N N . ARG A 1 86 ? -15.069 -0.665 15.826 1.00 97.56 86 ARG A N 1
ATOM 700 C CA . ARG A 1 86 ? -13.618 -0.402 15.916 1.00 97.56 86 ARG A CA 1
ATOM 701 C C . ARG A 1 86 ? -12.802 -1.332 15.014 1.00 97.56 86 ARG A C 1
ATOM 703 O O . ARG A 1 86 ? -11.827 -0.883 14.398 1.00 97.56 86 ARG A O 1
ATOM 710 N N . ASP A 1 87 ? -13.157 -2.609 14.970 1.00 97.56 87 ASP A N 1
ATOM 711 C CA . ASP A 1 87 ? -12.428 -3.617 14.200 1.00 97.56 87 ASP A CA 1
ATOM 712 C C . ASP A 1 87 ? -12.631 -3.404 12.699 1.00 97.56 87 ASP A C 1
ATOM 714 O O . ASP A 1 87 ? -11.655 -3.423 11.949 1.00 97.56 87 ASP A O 1
ATOM 718 N N . SER A 1 88 ? -13.839 -3.020 12.275 1.00 98.06 88 SER A N 1
ATOM 719 C CA . SER A 1 88 ? -14.107 -2.620 10.887 1.00 98.06 88 SER A CA 1
ATOM 720 C C . SER A 1 88 ? -13.269 -1.408 10.438 1.00 98.06 88 SER A C 1
ATOM 722 O O . SER A 1 88 ? -12.670 -1.424 9.355 1.00 98.06 88 SER A O 1
ATOM 724 N N . TYR A 1 89 ? -13.117 -0.388 11.298 1.00 98.06 89 TYR A N 1
ATOM 725 C CA . TYR A 1 89 ? -12.211 0.736 11.033 1.00 98.06 89 TYR A CA 1
ATOM 726 C C . TYR A 1 89 ? -10.750 0.291 10.975 1.00 98.06 89 TYR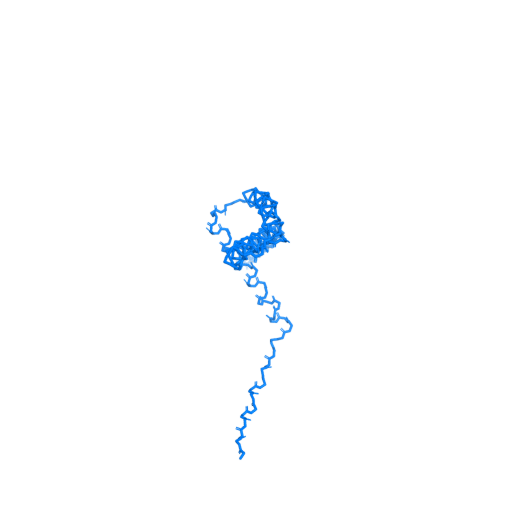 A C 1
ATOM 728 O O . TYR A 1 89 ? -9.979 0.794 10.159 1.00 98.06 89 TYR A O 1
ATOM 736 N N . THR A 1 90 ? -10.344 -0.646 11.831 1.00 97.81 90 THR A N 1
ATOM 737 C CA . THR A 1 90 ? -8.964 -1.146 11.864 1.00 97.81 90 THR A CA 1
ATOM 738 C C . THR A 1 90 ? -8.619 -1.937 10.605 1.00 97.81 90 THR A C 1
ATOM 740 O O . THR A 1 90 ? -7.542 -1.714 10.047 1.00 97.81 90 THR A O 1
ATOM 743 N N . GLU A 1 91 ? -9.532 -2.766 10.098 1.00 98.31 91 GLU A N 1
ATOM 744 C CA . GLU A 1 91 ? -9.350 -3.462 8.819 1.00 98.31 91 GLU A CA 1
ATOM 745 C C . GLU A 1 91 ? -9.303 -2.483 7.640 1.00 98.31 91 GLU A C 1
ATOM 747 O O . GLU A 1 91 ? -8.388 -2.556 6.818 1.00 98.31 91 GLU A O 1
ATOM 752 N N . SER A 1 92 ? -10.196 -1.489 7.605 1.00 98.06 92 SER A N 1
ATOM 753 C CA . SER A 1 92 ? -10.178 -0.438 6.573 1.00 98.06 92 SER A CA 1
ATOM 754 C C . SER A 1 92 ? -8.860 0.348 6.573 1.00 98.06 92 SER A C 1
ATOM 756 O O . SER A 1 92 ? -8.255 0.576 5.524 1.00 98.06 92 SER A O 1
ATOM 758 N N . LEU A 1 93 ? -8.358 0.718 7.758 1.00 98.38 93 LEU A N 1
ATOM 759 C CA . LEU A 1 93 ? -7.066 1.393 7.913 1.00 98.38 93 LEU A CA 1
ATOM 760 C C . LEU A 1 93 ? -5.899 0.511 7.463 1.00 98.38 93 LEU A C 1
ATOM 762 O O . LEU A 1 93 ? -4.970 0.995 6.817 1.00 98.38 93 LEU A O 1
ATOM 766 N N . ARG A 1 94 ? -5.914 -0.778 7.817 1.00 98.38 94 ARG A N 1
ATOM 767 C CA . ARG A 1 94 ? -4.884 -1.743 7.414 1.00 98.38 94 ARG A CA 1
ATOM 768 C C . ARG A 1 94 ? -4.849 -1.899 5.897 1.00 98.38 94 ARG A C 1
ATOM 770 O O . ARG A 1 94 ? -3.761 -1.885 5.322 1.00 98.38 94 ARG A O 1
ATOM 777 N N . PHE A 1 95 ? -6.018 -2.001 5.273 1.00 97.62 95 PHE A N 1
ATOM 778 C CA . PHE A 1 95 ? -6.160 -2.066 3.826 1.00 97.62 95 PHE A CA 1
ATOM 779 C C . PHE A 1 95 ? -5.588 -0.812 3.155 1.00 97.62 95 PHE A C 1
ATOM 781 O O . PHE A 1 95 ? -4.646 -0.925 2.377 1.00 97.62 95 PHE A O 1
ATOM 788 N N . LEU A 1 96 ? -6.046 0.388 3.531 1.00 98.00 96 LEU A N 1
ATOM 789 C CA . LEU A 1 96 ? -5.567 1.639 2.923 1.00 98.00 96 LEU A CA 1
ATOM 790 C C . LEU A 1 96 ? -4.055 1.834 3.079 1.00 98.00 96 LEU A C 1
ATOM 792 O O . LEU A 1 96 ? -3.377 2.210 2.128 1.00 98.00 96 LEU A O 1
ATOM 796 N N . ARG A 1 97 ? -3.491 1.514 4.250 1.00 98.31 97 ARG A N 1
ATOM 797 C CA . ARG A 1 97 ? -2.035 1.586 4.474 1.00 98.31 97 ARG A CA 1
ATOM 798 C C . ARG A 1 97 ? -1.253 0.641 3.570 1.00 98.31 97 ARG A C 1
ATOM 800 O O . ARG A 1 97 ? -0.125 0.962 3.193 1.00 98.31 97 ARG A O 1
ATOM 807 N N . LYS A 1 98 ? -1.813 -0.532 3.261 1.00 97.75 98 LYS A N 1
ATOM 808 C CA . LYS A 1 98 ? -1.212 -1.463 2.306 1.00 97.75 98 LYS A CA 1
ATOM 809 C C . LYS A 1 98 ? -1.233 -0.856 0.906 1.00 97.75 98 LYS A C 1
ATOM 811 O O . LYS A 1 98 ? -0.177 -0.766 0.293 1.00 97.75 98 LYS A O 1
ATOM 816 N N . GLU A 1 99 ? -2.384 -0.368 0.456 1.00 97.56 99 GLU A N 1
ATOM 817 C CA . GLU A 1 99 ? -2.528 0.209 -0.886 1.00 97.56 99 GLU A CA 1
ATOM 818 C C . GLU A 1 99 ? -1.618 1.437 -1.081 1.00 97.56 99 GLU A C 1
ATOM 820 O O . GLU A 1 99 ? -0.959 1.547 -2.110 1.00 97.56 99 GLU A O 1
ATOM 825 N N . ILE A 1 100 ? -1.486 2.312 -0.074 1.00 98.19 100 ILE A N 1
ATOM 826 C CA . ILE A 1 100 ? -0.551 3.453 -0.116 1.00 98.19 100 ILE A CA 1
ATOM 827 C C . ILE A 1 100 ? 0.897 2.985 -0.244 1.00 98.19 100 ILE A C 1
ATOM 829 O O . ILE A 1 100 ? 1.657 3.533 -1.041 1.00 98.19 100 ILE A O 1
ATOM 833 N N . ARG A 1 101 ? 1.299 1.966 0.523 1.00 98.06 101 ARG A N 1
ATOM 834 C CA . ARG A 1 101 ? 2.652 1.401 0.435 1.00 98.06 101 ARG A CA 1
ATOM 835 C C . ARG A 1 101 ? 2.924 0.847 -0.961 1.00 98.06 101 ARG A C 1
ATOM 837 O O . ARG A 1 101 ? 3.991 1.100 -1.513 1.00 98.06 101 ARG A O 1
ATOM 844 N N . THR A 1 102 ? 1.964 0.122 -1.528 1.00 98.06 102 THR A N 1
ATOM 845 C CA . THR A 1 102 ? 2.054 -0.404 -2.892 1.00 98.06 102 THR A CA 1
ATOM 846 C C . THR A 1 102 ? 2.150 0.735 -3.909 1.00 98.06 102 THR A C 1
ATOM 848 O O . THR A 1 102 ? 3.047 0.707 -4.746 1.00 98.06 102 THR A O 1
ATOM 851 N N . GLY A 1 103 ? 1.308 1.768 -3.790 1.00 97.75 103 GLY A N 1
ATOM 852 C CA . GLY A 1 103 ? 1.328 2.952 -4.652 1.00 97.75 103 GLY A CA 1
ATOM 853 C C . GLY A 1 103 ? 2.665 3.693 -4.617 1.00 97.75 103 GLY A C 1
ATOM 854 O O . GLY A 1 103 ? 3.236 3.973 -5.666 1.00 97.75 103 GLY A O 1
ATOM 855 N N . ARG A 1 104 ? 3.229 3.932 -3.426 1.00 97.88 104 ARG A N 1
ATOM 856 C CA . ARG A 1 104 ? 4.573 4.526 -3.280 1.00 97.88 104 ARG A CA 1
ATOM 857 C C . ARG A 1 104 ? 5.647 3.662 -3.940 1.00 97.88 104 ARG A C 1
ATOM 859 O O . ARG A 1 104 ? 6.513 4.188 -4.627 1.00 97.88 104 ARG A O 1
ATOM 866 N N . GLY A 1 105 ? 5.536 2.339 -3.817 1.00 97.31 105 GLY A N 1
ATOM 867 C CA . GLY A 1 105 ? 6.431 1.417 -4.510 1.00 97.31 105 GLY A CA 1
ATOM 868 C C . GLY A 1 105 ? 6.374 1.543 -6.037 1.00 97.31 105 GLY A C 1
ATOM 869 O O . GLY A 1 105 ? 7.408 1.439 -6.683 1.00 97.31 105 GLY A O 1
ATOM 870 N N . ILE A 1 106 ? 5.200 1.815 -6.621 1.00 97.25 106 ILE A N 1
ATOM 871 C CA . ILE A 1 106 ? 5.075 2.073 -8.069 1.00 97.25 106 ILE A CA 1
ATOM 872 C C . ILE A 1 106 ? 5.871 3.319 -8.457 1.00 97.25 106 ILE A C 1
ATOM 874 O O . ILE A 1 106 ? 6.607 3.289 -9.444 1.00 97.25 106 ILE A O 1
ATOM 878 N N . LEU A 1 107 ? 5.747 4.398 -7.679 1.00 97.12 107 LEU A N 1
ATOM 879 C CA . LEU A 1 107 ? 6.467 5.649 -7.936 1.00 97.12 107 LEU A CA 1
ATOM 880 C C . LEU A 1 107 ? 7.990 5.456 -7.856 1.00 97.12 107 LEU A C 1
ATOM 882 O O . LEU A 1 107 ? 8.718 6.003 -8.678 1.00 97.12 107 LEU A O 1
ATOM 886 N N . GLU A 1 108 ? 8.466 4.637 -6.915 1.00 96.12 108 GLU A N 1
ATOM 887 C CA . GLU A 1 108 ? 9.889 4.300 -6.756 1.00 96.12 108 GLU A CA 1
ATOM 888 C C . GLU A 1 108 ? 10.432 3.391 -7.872 1.00 96.12 108 GLU A C 1
ATOM 890 O O . GLU A 1 108 ? 11.577 3.553 -8.305 1.00 96.12 108 GLU A O 1
ATOM 895 N N . ASP A 1 109 ? 9.641 2.412 -8.320 1.00 94.75 109 ASP A N 1
ATOM 896 C CA . ASP A 1 109 ? 10.103 1.363 -9.238 1.00 94.75 109 ASP A CA 1
ATOM 897 C C . ASP A 1 109 ? 10.008 1.791 -10.707 1.00 94.75 109 ASP A C 1
ATOM 899 O O . ASP A 1 109 ? 10.871 1.443 -11.514 1.00 94.75 109 ASP A O 1
ATOM 903 N N . THR A 1 110 ? 8.999 2.591 -11.062 1.00 94.56 110 THR A N 1
ATOM 904 C CA . THR A 1 110 ? 8.781 3.045 -12.444 1.00 94.56 110 THR A CA 1
ATOM 905 C C . THR A 1 110 ? 10.000 3.726 -13.086 1.00 94.56 110 THR A C 1
ATOM 907 O O . THR A 1 110 ? 10.316 3.374 -14.225 1.00 94.56 110 THR A O 1
ATOM 910 N N . PRO A 1 111 ? 10.713 4.676 -12.443 1.00 94.69 111 PRO A N 1
ATOM 911 C CA . PRO A 1 111 ? 11.885 5.298 -13.061 1.00 94.69 111 PRO A CA 1
ATOM 912 C C . PRO A 1 111 ? 13.013 4.291 -13.319 1.00 94.69 111 PRO A C 1
ATOM 914 O O . PRO A 1 111 ? 13.616 4.328 -14.388 1.00 94.69 111 PRO A O 1
ATOM 917 N N . LYS A 1 112 ? 13.242 3.346 -12.397 1.00 93.88 112 LYS A N 1
ATOM 918 C CA . LYS A 1 112 ? 14.260 2.294 -12.551 1.00 93.88 112 LYS A CA 1
ATOM 919 C C . LYS A 1 112 ? 13.935 1.380 -13.729 1.00 93.88 112 LYS A C 1
ATOM 921 O O . LYS A 1 112 ? 14.793 1.121 -14.563 1.00 93.88 112 LYS A O 1
ATOM 926 N N . ILE A 1 113 ? 12.672 0.968 -13.846 1.00 93.56 113 ILE A N 1
ATOM 927 C CA . ILE A 1 113 ? 12.194 0.147 -14.966 1.00 93.56 113 ILE A CA 1
ATOM 928 C C . ILE A 1 113 ? 12.366 0.895 -16.295 1.00 93.56 113 ILE A C 1
ATOM 930 O O . ILE A 1 113 ? 12.837 0.318 -17.272 1.00 93.56 113 ILE A O 1
ATOM 934 N N . LYS A 1 114 ? 12.026 2.191 -16.348 1.00 94.75 114 LYS A N 1
ATOM 935 C CA . LYS A 1 114 ? 12.226 3.015 -17.553 1.00 94.75 114 LYS A CA 1
ATOM 936 C C . LYS A 1 114 ? 13.701 3.108 -17.948 1.00 94.75 114 LYS A C 1
ATOM 938 O O . LYS A 1 114 ? 14.016 3.038 -19.134 1.00 94.75 114 LYS A O 1
ATOM 943 N N . GLU A 1 115 ? 14.594 3.252 -16.974 1.00 96.81 115 GLU A N 1
ATOM 944 C CA . GLU A 1 115 ? 16.037 3.290 -17.210 1.00 96.81 115 GLU A CA 1
ATOM 945 C C . GLU A 1 115 ? 16.565 1.948 -17.743 1.00 96.81 115 GLU A C 1
ATOM 947 O O . GLU A 1 115 ? 17.294 1.930 -18.734 1.00 96.81 115 GLU A O 1
ATOM 952 N N . GLU A 1 116 ? 16.162 0.827 -17.135 1.00 96.38 116 GLU A N 1
ATOM 953 C CA . GLU A 1 116 ? 16.510 -0.525 -17.596 1.00 96.38 116 GLU A CA 1
ATOM 954 C C . GLU A 1 116 ? 16.035 -0.765 -19.037 1.00 96.38 116 GLU A C 1
ATOM 956 O O . GLU A 1 116 ? 16.823 -1.183 -19.885 1.00 96.38 116 GLU A O 1
ATOM 961 N N . ILE A 1 117 ? 14.785 -0.407 -19.356 1.00 96.62 117 ILE A N 1
ATOM 962 C CA . ILE A 1 117 ? 14.240 -0.512 -20.719 1.00 96.62 117 ILE A CA 1
ATOM 963 C C . ILE A 1 117 ? 15.059 0.326 -21.709 1.00 96.62 117 ILE A C 1
ATOM 965 O O . ILE A 1 117 ? 15.368 -0.144 -22.804 1.00 96.62 117 ILE A O 1
ATOM 969 N N . SER A 1 118 ? 15.432 1.553 -21.335 1.00 96.88 118 SER A N 1
ATOM 970 C CA . SER A 1 118 ? 16.236 2.437 -22.186 1.00 96.88 118 SER A CA 1
ATOM 971 C C . SER A 1 118 ? 17.611 1.835 -22.496 1.00 96.88 118 SER A C 1
ATOM 973 O O . SER A 1 118 ? 18.029 1.810 -23.656 1.00 96.88 118 SER A O 1
ATOM 975 N N . LYS A 1 119 ? 18.289 1.274 -21.486 1.00 97.00 119 LYS A N 1
ATOM 976 C CA . LYS A 1 119 ? 19.582 0.590 -21.660 1.00 97.00 119 LYS A CA 1
ATOM 977 C C . LYS A 1 119 ? 19.463 -0.609 -22.599 1.00 97.00 119 LYS A C 1
ATOM 979 O O . LYS A 1 119 ? 20.251 -0.729 -23.534 1.00 97.00 119 LYS A O 1
ATOM 984 N N . GLU A 1 120 ? 18.451 -1.452 -22.405 1.00 96.31 120 GLU A N 1
ATOM 985 C CA . GLU A 1 120 ? 18.189 -2.608 -23.273 1.00 96.31 120 GLU A CA 1
ATOM 986 C C . GLU A 1 120 ? 17.916 -2.192 -24.726 1.00 96.31 120 GLU A C 1
ATOM 988 O O . GLU A 1 120 ? 18.418 -2.806 -25.671 1.00 96.31 120 GLU A O 1
ATOM 993 N N . MET A 1 121 ? 17.157 -1.112 -24.934 1.00 96.06 121 MET A N 1
ATOM 994 C CA . MET A 1 121 ? 16.913 -0.562 -26.270 1.00 96.06 121 MET A CA 1
ATOM 995 C C . MET A 1 121 ? 18.204 -0.068 -26.932 1.00 96.06 121 MET A C 1
ATOM 997 O O . ME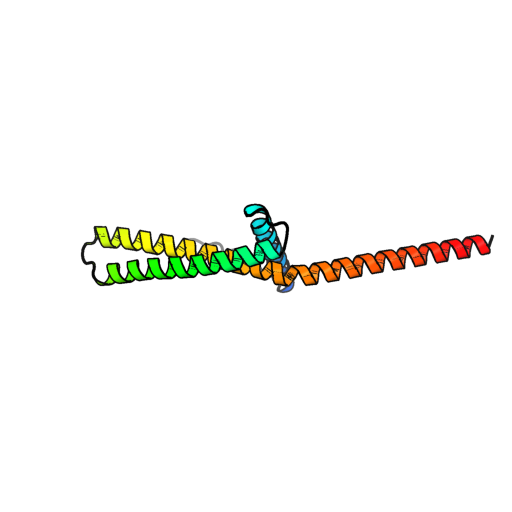T A 1 121 ? 18.449 -0.383 -28.096 1.00 96.06 121 MET A O 1
ATOM 1001 N N . GLN A 1 122 ? 19.055 0.656 -26.200 1.00 95.94 122 GLN A N 1
ATOM 1002 C CA . GLN A 1 122 ? 20.347 1.124 -26.713 1.00 95.94 122 GLN A CA 1
ATOM 1003 C C . GLN A 1 122 ? 21.267 -0.042 -27.086 1.00 95.94 122 GLN A C 1
ATOM 1005 O O . GLN A 1 122 ? 21.851 -0.042 -28.170 1.00 95.94 122 GLN A O 1
ATOM 1010 N N . MET A 1 123 ? 21.346 -1.066 -26.233 1.00 95.50 123 MET A N 1
ATOM 1011 C CA . MET A 1 123 ? 22.138 -2.269 -26.495 1.00 95.50 123 MET A CA 1
ATOM 1012 C C . MET A 1 123 ? 21.696 -2.975 -27.782 1.00 95.50 123 MET A C 1
ATOM 1014 O O . MET A 1 123 ? 22.540 -3.329 -28.607 1.00 95.50 123 MET A O 1
ATOM 1018 N N . LYS A 1 124 ? 20.383 -3.110 -28.010 1.00 94.25 124 LYS A N 1
ATOM 1019 C CA . LYS A 1 124 ? 19.839 -3.690 -29.251 1.00 94.25 124 LYS A CA 1
ATOM 1020 C C . LYS A 1 124 ? 20.206 -2.877 -30.491 1.00 94.25 124 LYS A C 1
ATOM 1022 O O . LYS A 1 124 ? 20.581 -3.454 -31.511 1.00 94.25 124 LYS A O 1
ATOM 1027 N N . VAL A 1 125 ? 20.139 -1.547 -30.407 1.00 95.25 125 VAL A N 1
ATOM 1028 C CA . VAL A 1 125 ? 20.537 -0.662 -31.514 1.00 95.25 125 VAL A CA 1
ATOM 1029 C C . VAL A 1 125 ? 22.021 -0.834 -31.841 1.00 95.25 125 VAL A C 1
ATOM 1031 O O . VAL A 1 125 ? 22.370 -1.011 -33.008 1.00 95.25 125 VAL A O 1
ATOM 1034 N N . LEU A 1 126 ? 22.893 -0.838 -30.830 1.00 94.19 126 LEU A N 1
ATOM 1035 C CA . LEU A 1 126 ? 24.334 -1.036 -31.018 1.00 94.19 126 LEU A CA 1
ATOM 1036 C C . LEU A 1 126 ? 24.651 -2.411 -31.617 1.00 94.19 126 LEU A C 1
ATOM 1038 O O . LEU A 1 126 ? 25.478 -2.513 -32.525 1.00 94.19 126 LEU A O 1
ATOM 1042 N N . GLN A 1 127 ? 23.967 -3.461 -31.156 1.00 91.75 127 GLN A N 1
ATOM 1043 C CA . GLN A 1 127 ? 24.112 -4.806 -31.707 1.00 91.75 127 GLN A CA 1
ATOM 1044 C C . GLN A 1 127 ? 23.731 -4.843 -33.192 1.00 91.75 127 GLN A C 1
ATOM 1046 O O . GLN A 1 127 ? 24.500 -5.358 -34.004 1.00 91.75 127 GLN A O 1
ATOM 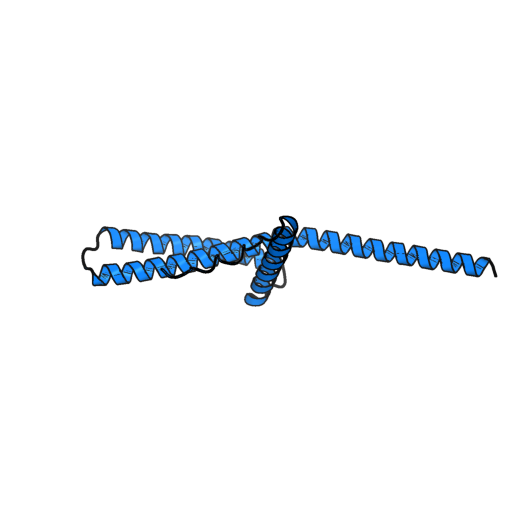1051 N N . GLN A 1 128 ? 22.601 -4.240 -33.571 1.00 90.56 128 GLN A N 1
ATOM 1052 C CA . GLN A 1 128 ? 22.179 -4.167 -34.971 1.00 90.56 128 GLN A CA 1
ATOM 1053 C C . GLN A 1 128 ? 23.183 -3.389 -35.834 1.00 90.56 128 GLN A C 1
ATOM 1055 O O . GLN A 1 128 ? 23.524 -3.818 -36.934 1.00 90.56 128 GLN A O 1
ATOM 1060 N N . GLN A 1 129 ? 23.706 -2.266 -35.335 1.00 90.56 129 GLN A N 1
ATOM 1061 C CA . GLN A 1 129 ? 24.732 -1.492 -36.039 1.00 90.56 129 GLN A CA 1
ATOM 1062 C C . GLN A 1 129 ? 26.019 -2.299 -36.254 1.00 90.56 129 GLN A C 1
ATOM 1064 O O . GLN A 1 129 ? 26.622 -2.222 -37.327 1.00 90.56 129 GLN A O 1
ATOM 1069 N N . ALA A 1 130 ? 26.438 -3.088 -35.261 1.00 88.75 130 ALA A N 1
ATOM 1070 C CA . ALA A 1 130 ? 27.604 -3.957 -35.375 1.00 88.75 130 ALA A CA 1
ATOM 1071 C C . ALA A 1 130 ? 27.401 -5.059 -36.430 1.00 88.75 130 ALA A C 1
ATOM 1073 O O . ALA A 1 130 ? 28.308 -5.306 -37.227 1.00 88.75 130 ALA A O 1
ATOM 1074 N N . LEU A 1 131 ? 26.212 -5.671 -36.480 1.00 87.69 131 LEU A N 1
ATOM 1075 C CA . LEU A 1 131 ? 25.854 -6.662 -37.501 1.00 87.69 131 LEU A CA 1
ATOM 1076 C C . LEU A 1 131 ? 25.891 -6.052 -38.908 1.00 87.69 131 LEU A C 1
ATOM 1078 O O . LEU A 1 131 ? 26.630 -6.542 -39.760 1.00 87.69 131 LEU A O 1
ATOM 1082 N N . ASN A 1 132 ? 25.226 -4.912 -39.113 1.00 85.00 132 ASN A N 1
ATOM 1083 C CA . ASN A 1 132 ? 25.200 -4.220 -40.407 1.00 85.00 132 ASN A CA 1
ATOM 1084 C C . ASN A 1 132 ? 26.611 -3.797 -40.870 1.00 85.00 132 ASN A C 1
ATOM 1086 O O . ASN A 1 132 ? 26.931 -3.816 -42.059 1.00 85.00 132 ASN A O 1
ATOM 1090 N N . LYS A 1 133 ? 27.492 -3.403 -39.936 1.00 76.31 133 LYS A N 1
ATOM 1091 C CA . LYS A 1 133 ? 28.893 -3.066 -40.244 1.00 76.31 133 LYS A CA 1
ATOM 1092 C C . LYS A 1 133 ? 29.692 -4.294 -40.685 1.00 76.31 133 LYS A C 1
ATOM 1094 O O . LYS A 1 133 ? 30.571 -4.168 -41.536 1.00 76.31 133 LYS A O 1
ATOM 1099 N N . ASN A 1 134 ? 29.409 -5.460 -40.111 1.00 72.75 134 ASN A N 1
ATOM 1100 C CA . ASN A 1 134 ? 30.057 -6.716 -40.481 1.00 72.75 134 ASN A CA 1
ATOM 1101 C C . ASN A 1 134 ? 29.573 -7.237 -41.842 1.00 72.75 134 ASN A C 1
ATOM 1103 O O . ASN A 1 134 ? 30.391 -7.758 -42.593 1.00 72.75 134 ASN A O 1
ATOM 1107 N N . GLU A 1 135 ? 28.297 -7.052 -42.183 1.00 68.88 135 GLU A N 1
ATOM 1108 C CA . GLU A 1 135 ? 27.748 -7.368 -43.513 1.00 68.88 135 GLU A CA 1
ATOM 1109 C C . GLU A 1 135 ? 28.392 -6.508 -44.599 1.00 68.88 135 GLU A C 1
ATOM 1111 O O . GLU A 1 135 ? 28.996 -7.045 -45.522 1.00 68.88 135 GLU A O 1
ATOM 1116 N N . ARG A 1 136 ? 28.424 -5.181 -44.408 1.00 64.75 136 ARG A N 1
ATOM 1117 C CA . ARG A 1 136 ? 29.107 -4.266 -45.338 1.00 64.75 136 ARG A CA 1
ATOM 1118 C C . ARG A 1 136 ? 30.563 -4.658 -45.580 1.00 64.75 136 ARG A C 1
ATOM 1120 O O . ARG A 1 136 ? 31.029 -4.607 -46.705 1.00 64.75 136 ARG A O 1
ATOM 1127 N N . LYS A 1 137 ? 31.299 -5.064 -44.539 1.00 61.75 137 LYS A N 1
ATOM 1128 C CA . LYS A 1 137 ? 32.693 -5.518 -44.686 1.00 61.75 137 LYS A CA 1
ATOM 1129 C C . LYS A 1 137 ? 32.831 -6.803 -45.506 1.00 61.75 137 LYS A C 1
ATOM 1131 O O . LYS A 1 137 ? 33.872 -6.976 -46.123 1.00 61.75 137 LYS A O 1
ATOM 1136 N N . ARG A 1 138 ? 31.839 -7.698 -45.488 1.00 59.31 138 ARG A N 1
ATOM 1137 C CA . ARG A 1 138 ? 31.843 -8.925 -46.300 1.00 59.31 138 ARG A CA 1
ATOM 1138 C C . ARG A 1 138 ? 31.571 -8.620 -47.770 1.00 59.31 138 ARG A C 1
ATOM 1140 O O . ARG A 1 138 ? 32.262 -9.178 -48.611 1.00 59.31 138 ARG A O 1
ATOM 1147 N N . ASP A 1 139 ? 30.668 -7.682 -48.053 1.00 61.00 139 ASP A N 1
ATOM 1148 C CA . ASP A 1 139 ? 30.369 -7.240 -49.424 1.00 61.00 139 ASP A CA 1
ATOM 1149 C C . ASP A 1 139 ? 31.566 -6.554 -50.109 1.00 61.00 139 ASP A C 1
ATOM 1151 O O . ASP A 1 139 ? 31.653 -6.558 -51.327 1.00 61.00 139 ASP A O 1
ATOM 1155 N N . TYR A 1 140 ? 32.511 -5.990 -49.344 1.00 58.69 140 TYR A N 1
ATOM 1156 C CA . TYR A 1 140 ? 33.761 -5.418 -49.874 1.00 58.69 140 TYR A CA 1
ATOM 1157 C C . TYR A 1 140 ? 34.877 -6.450 -50.137 1.00 58.69 140 TYR A C 1
ATOM 1159 O O . TYR A 1 140 ? 35.934 -6.069 -50.636 1.00 58.69 140 TYR A O 1
ATOM 1167 N N . ILE A 1 141 ? 34.702 -7.716 -49.738 1.00 60.31 141 ILE A N 1
ATOM 1168 C CA . ILE A 1 141 ? 35.730 -8.774 -49.848 1.00 60.31 141 ILE A CA 1
ATOM 1169 C C . ILE A 1 141 ? 35.395 -9.786 -50.970 1.00 60.31 141 ILE A C 1
ATOM 1171 O O . ILE A 1 141 ? 36.224 -10.639 -51.287 1.00 60.31 141 ILE A O 1
ATOM 1175 N N . LEU A 1 142 ? 34.220 -9.673 -51.599 1.00 49.22 142 LEU A N 1
ATOM 1176 C CA . LEU A 1 142 ? 33.811 -10.404 -52.808 1.00 49.22 142 LEU A CA 1
ATOM 1177 C C . LEU A 1 142 ? 33.904 -9.498 -54.041 1.00 49.22 142 LEU A C 1
ATOM 1179 O O . LEU A 1 142 ? 34.193 -10.048 -55.126 1.00 49.22 142 LEU A O 1
#

Radius of gyration: 27.42 Å; chains: 1; bounding box: 60×57×84 Å

pLDDT: mean 91.31, std 11.57, range [49.22, 98.38]

Organism: NCBI:txid2840741

Foldseek 3Di:
DDDDPPPDPPDDDDPVVVVVVVVVVLVVLLVVLCVVVVDPDLVVLVVLLVVLVVVLVVLVVVLVVLVVVLVPDDDPVVNVVSVVVNVVSVVSNVVSVVSSVSSVVCVVVVVVVVVVVVVVVVVVVVVVVVVVVVVVVVVVVD

Secondary structure (DSSP, 8-state):
-----------PPPHHHHHHHHHHHHHHHHHHHHHHHT--SHHHHHHHHHHHHHHHHHHHHHHHHHHHHHTT---HHHHHHHHHHHHHHHHHHHHHHHHHHHHHHHHHHHHHHHHHHHHHHHHHHHHHHHHHHHHHHHHTT-

Sequence (142 aa):
LGYLPKGTKRRPLSPDMKEAWRRIERTSEQIRLLSRYGFNDLASVEKFIVSADDKIAALTKERSKVYNKLRRCTDPDTISRLKNERDSYTESLRFLRKEIRTGRGILEDTPKIKEEISKEMQMKVLQQQALNKNERKRDYIL